Protein 9KJA (pdb70)

Nearest PDB structures (foldseek):
  1u3e-assembly1_M  TM=7.819E-01  e=2.671E-02  Okubovirus SPO1
  9j46-assembly1_D  TM=5.182E-01  e=1.107E+00  African swine fever virus
  9j46-assembly2_A  TM=5.256E-01  e=1.037E+00  African swine fever virus
  5uot-assembly1_R  TM=3.396E-01  e=7.359E+00  Homo sapiens

Secondary structure (DSSP, 8-state):
---EEEE-TTS-EEEES-HHHHHHH-GGGS-GGGG--EE--EE-HHHHHHHHHHTTS-S-BTTBEEEE-

Sequence (69 aa):
AKRWRLTDPYGKQYEFSNLHHFIRCNNNLFTRKDVVWKRTGEYCNASAGLQNVVAGKSPAWKGWEIEEI

Radius of gyration: 11.18 Å; Cα contacts (8 Å, |Δi|>4): 106; chains: 1; bounding box: 30×28×26 Å

Structure (mmCIF, N/CA/C/O backbone):
data_9KJA
#
_entry.id   9KJA
#
_cell.length_a   44.900
_cell.length_b   44.900
_cell.length_c   47.340
_cell.angle_alpha   90.00
_cell.angle_beta   90.00
_cell.angle_gamma   90.00
#
_symmetry.space_group_name_H-M   'P 21 21 21'
#
loop_
_entity.id
_entity.type
_entity.pdbx_description
1 polymer 'HNH endonuclease'
2 water water
#
loop_
_atom_site.group_PDB
_atom_site.id
_atom_site.type_symbol
_atom_site.label_atom_id
_atom_site.label_alt_id
_atom_site.label_comp_id
_atom_site.label_asym_id
_atom_site.label_entity_id
_atom_site.label_seq_id
_atom_site.pdbx_PDB_ins_code
_atom_site.Cartn_x
_atom_site.Cartn_y
_atom_site.Cartn_z
_atom_site.occupancy
_atom_site.B_iso_or_equiv
_atom_site.auth_seq_id
_atom_site.auth_comp_id
_atom_site.auth_asym_id
_atom_site.auth_atom_id
_atom_site.pdbx_PDB_model_num
ATOM 1 N N . ALA A 1 27 ? 12.579 -13.310 7.542 1.00 58.55 27 ALA A N 1
ATOM 2 C CA . ALA A 1 27 ? 13.678 -12.519 8.083 1.00 57.40 27 ALA A CA 1
ATOM 3 C C . ALA A 1 27 ? 14.191 -11.547 7.030 1.00 59.18 27 ALA A C 1
ATOM 4 O O . ALA A 1 27 ? 15.277 -11.723 6.489 1.00 57.76 27 ALA A O 1
ATOM 6 N N . LYS A 1 28 ? 13.393 -10.533 6.722 1.00 55.34 28 LYS A N 1
ATOM 7 C CA . LYS A 1 28 ? 13.722 -9.645 5.624 1.00 55.32 28 LYS A CA 1
ATOM 8 C C . LYS A 1 28 ? 14.554 -8.461 6.105 1.00 51.26 28 LYS A C 1
ATOM 9 O O . LYS A 1 28 ? 14.506 -8.075 7.274 1.00 51.05 28 LYS A O 1
ATOM 15 N N . ARG A 1 29 ? 15.337 -7.894 5.184 1.00 47.09 29 ARG A N 1
ATOM 16 C CA . ARG A 1 29 ? 16.192 -6.750 5.469 1.00 44.37 29 ARG A CA 1
ATOM 17 C C . ARG A 1 29 ? 16.040 -5.703 4.375 1.00 43.43 29 ARG A C 1
ATOM 18 O O . ARG A 1 29 ? 15.995 -6.032 3.185 1.00 42.32 29 ARG A O 1
ATOM 26 N N . TRP A 1 30 ? 15.981 -4.439 4.791 1.00 38.13 30 TRP A N 1
ATOM 27 C CA . TRP A 1 30 ? 15.738 -3.301 3.918 1.00 38.31 30 TRP A CA 1
ATOM 28 C C . TRP A 1 30 ? 16.728 -2.189 4.225 1.00 35.22 30 TRP A C 1
ATOM 29 O O . TRP A 1 30 ? 17.011 -1.901 5.397 1.00 36.12 30 TRP A O 1
ATOM 40 N N . ARG A 1 31 ? 17.227 -1.557 3.163 1.00 28.96 31 ARG A N 1
ATOM 41 C CA . ARG A 1 31 ? 18.049 -0.357 3.250 1.00 30.87 31 ARG A CA 1
ATOM 42 C C . ARG A 1 31 ? 17.255 0.814 2.683 1.00 32.76 31 ARG A C 1
ATOM 43 O O . ARG A 1 31 ? 16.835 0.781 1.520 1.00 29.03 31 ARG A O 1
ATOM 51 N N . LEU A 1 32 ? 17.051 1.835 3.509 1.00 27.03 32 LEU A N 1
ATOM 52 C CA . LEU A 1 32 ? 16.326 3.044 3.148 1.00 28.46 32 LEU A CA 1
ATOM 53 C C . LEU A 1 32 ? 17.296 4.218 3.126 1.00 30.23 32 LEU A C 1
ATOM 5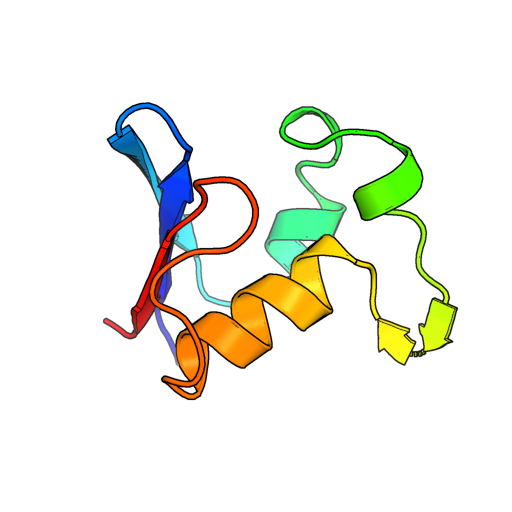4 O O . LEU A 1 32 ? 18.005 4.458 4.105 1.00 29.97 32 LEU A O 1
ATOM 59 N N . THR A 1 33 ? 17.324 4.946 2.017 1.00 24.73 33 THR A N 1
ATOM 60 C CA . THR A 1 33 ? 18.216 6.081 1.834 1.00 28.20 33 THR A CA 1
ATOM 61 C C . THR A 1 33 ? 17.391 7.359 1.759 1.00 28.55 33 THR A C 1
ATOM 62 O O . THR A 1 33 ? 16.439 7.442 0.977 1.00 27.10 33 THR A O 1
ATOM 66 N N . ASP A 1 34 ? 17.754 8.346 2.572 1.00 25.09 34 ASP A N 1
ATOM 67 C CA . ASP A 1 34 ? 17.027 9.606 2.615 1.00 25.37 34 ASP A CA 1
ATOM 68 C C . ASP A 1 34 ? 17.434 10.471 1.424 1.00 26.50 34 ASP A C 1
ATOM 69 O O . ASP A 1 34 ? 18.375 10.142 0.699 1.00 29.51 34 ASP A O 1
ATOM 74 N N . PRO A 1 35 ? 16.724 11.579 1.171 1.00 25.73 35 PRO A N 1
ATOM 75 C CA . PRO A 1 35 ? 17.028 12.386 -0.026 1.00 25.95 35 PRO A CA 1
ATOM 76 C C . PRO A 1 35 ? 18.457 12.912 -0.106 1.00 30.64 35 PRO A C 1
ATOM 77 O O . PRO A 1 35 ? 18.828 13.456 -1.154 1.00 33.03 35 PRO A O 1
ATOM 81 N N . TYR A 1 36 ? 19.266 12.772 0.943 1.00 31.60 36 TYR A N 1
ATOM 82 C CA . TYR A 1 36 ? 20.633 13.277 0.932 1.00 33.75 36 TYR A CA 1
ATOM 83 C C . TYR A 1 36 ? 21.685 12.181 1.032 1.00 37.35 36 TYR A C 1
ATOM 84 O O . TYR A 1 36 ? 22.878 12.495 1.104 1.00 34.12 36 TYR A O 1
ATOM 93 N N . GLY A 1 37 ? 21.286 10.911 1.033 1.00 31.38 37 GLY A N 1
ATOM 94 C CA . GLY A 1 37 ? 22.223 9.808 1.043 1.00 34.69 37 GLY A CA 1
ATOM 95 C C . GLY A 1 37 ? 22.370 9.093 2.370 1.00 34.23 37 GLY A C 1
ATOM 96 O O . GLY A 1 37 ? 23.062 8.068 2.424 1.00 34.21 37 GLY A O 1
ATOM 97 N N . LYS A 1 38 ? 21.749 9.593 3.434 1.00 32.61 38 LYS A N 1
ATOM 98 C CA . LYS A 1 38 ? 21.821 8.920 4.724 1.00 32.43 38 LYS A CA 1
ATOM 99 C C . LYS A 1 38 ? 21.023 7.623 4.682 1.00 35.69 38 LYS A C 1
ATOM 100 O O . LYS A 1 38 ? 19.921 7.572 4.128 1.00 32.27 38 LYS A O 1
ATOM 106 N N . GLN A 1 39 ? 21.581 6.570 5.274 1.00 32.80 39 GLN A N 1
ATOM 107 C CA . GLN A 1 39 ? 21.042 5.225 5.128 1.00 30.40 39 GLN A CA 1
ATOM 108 C C . GLN A 1 39 ? 20.630 4.644 6.475 1.00 31.72 39 GLN A C 1
ATOM 109 O O . GLN A 1 39 ? 21.297 4.857 7.492 1.00 32.27 39 GLN A O 1
ATOM 115 N N . TYR A 1 40 ? 19.521 3.910 6.457 1.00 27.86 40 TYR A N 1
ATOM 116 C CA . TYR A 1 40 ? 18.993 3.182 7.599 1.00 31.57 40 TYR A CA 1
ATOM 117 C C . TYR A 1 40 ? 18.725 1.750 7.165 1.00 32.58 40 TYR A C 1
ATOM 118 O O . TYR A 1 40 ? 18.389 1.493 6.008 1.00 30.60 40 TYR A O 1
ATOM 127 N N . GLU A 1 41 ? 18.882 0.810 8.089 1.00 33.25 41 GLU A N 1
ATOM 128 C CA . GLU A 1 41 ? 18.626 -0.591 7.789 1.00 33.28 41 GLU A CA 1
ATOM 129 C C . GLU A 1 41 ? 17.681 -1.167 8.831 1.00 35.99 41 GLU A C 1
ATOM 130 O O . GLU A 1 41 ? 17.848 -0.930 10.031 1.00 34.21 41 GLU A O 1
ATOM 136 N N . PHE A 1 42 ? 16.686 -1.918 8.367 1.00 33.21 42 PHE A N 1
ATOM 137 C CA . PHE A 1 42 ? 15.661 -2.431 9.271 1.00 32.88 42 PHE A CA 1
ATOM 138 C C . PHE A 1 42 ? 15.003 -3.652 8.646 1.00 35.47 42 PHE A C 1
ATOM 139 O O . PHE A 1 42 ? 15.266 -4.003 7.497 1.00 35.05 42 PHE A O 1
ATOM 147 N N . SER A 1 43 ? 14.132 -4.298 9.423 1.00 31.68 43 SER A N 1
ATOM 148 C CA . SER A 1 43 ? 13.436 -5.489 8.952 1.00 33.51 43 SER A CA 1
ATOM 149 C C . SER A 1 43 ? 11.970 -5.247 8.618 1.00 34.62 43 SER A C 1
ATOM 150 O O . SER A 1 43 ? 11.371 -6.069 7.916 1.00 39.02 43 SER A O 1
ATOM 153 N N . ASN A 1 44 ? 11.382 -4.150 9.093 1.00 30.34 44 ASN A N 1
ATOM 154 C CA . ASN A 1 44 ? 9.970 -3.862 8.867 1.00 29.51 44 ASN A CA 1
ATOM 155 C C . ASN A 1 44 ? 9.806 -2.371 8.618 1.00 33.30 44 ASN A C 1
ATOM 156 O O . ASN A 1 44 ? 10.175 -1.555 9.468 1.00 30.74 44 ASN A O 1
ATOM 161 N N . LEU A 1 45 ? 9.243 -2.021 7.458 1.00 29.43 45 LEU A N 1
ATOM 162 C CA . LEU A 1 45 ? 9.134 -0.616 7.076 1.00 25.95 45 LEU A CA 1
ATOM 163 C C . LEU A 1 45 ? 8.117 0.122 7.940 1.00 25.94 45 LEU A C 1
ATOM 164 O O . LEU A 1 45 ? 8.374 1.244 8.395 1.00 28.29 45 LEU A O 1
ATOM 169 N N . HIS A 1 46 ? 6.947 -0.485 8.161 1.00 27.96 46 HIS A N 1
ATOM 170 C CA . HIS A 1 46 ? 5.904 0.169 8.947 1.00 29.19 46 HIS A CA 1
ATOM 171 C C . HIS A 1 46 ? 6.399 0.500 10.350 1.00 29.45 46 HIS A C 1
ATOM 172 O O . HIS A 1 46 ? 6.173 1.604 10.860 1.00 30.28 46 HIS A O 1
ATOM 179 N N . HIS A 1 47 ? 7.086 -0.451 10.987 1.00 29.62 47 HIS A N 1
ATOM 180 C CA . HIS A 1 47 ? 7.599 -0.225 12.334 1.00 29.57 47 HIS A CA 1
ATOM 181 C C . HIS A 1 47 ? 8.650 0.878 12.347 1.00 28.88 47 HIS A C 1
ATOM 182 O O . HIS A 1 47 ? 8.657 1.732 13.245 1.00 29.63 47 HIS A O 1
ATOM 189 N N . PHE A 1 48 ? 9.549 0.876 11.358 1.00 26.26 48 PHE A N 1
ATOM 190 C CA . PHE A 1 48 ? 10.554 1.930 11.269 1.00 27.66 48 PHE A CA 1
ATOM 191 C C . PHE A 1 48 ? 9.899 3.298 11.141 1.00 28.54 48 PHE A C 1
ATOM 192 O O . PHE A 1 48 ? 10.306 4.259 11.804 1.00 29.09 48 PHE A O 1
ATOM 200 N N . ILE A 1 49 ? 8.884 3.405 10.280 1.00 28.23 49 ILE A N 1
ATOM 201 C CA . ILE A 1 49 ? 8.174 4.672 10.122 1.00 27.06 49 ILE A CA 1
ATOM 202 C C . ILE A 1 49 ? 7.532 5.087 11.438 1.00 28.86 49 ILE A C 1
ATOM 203 O O . ILE A 1 49 ? 7.612 6.253 11.844 1.00 28.07 49 ILE A O 1
ATOM 208 N N . ARG A 1 50 ? 6.892 4.140 12.129 1.00 29.07 50 ARG A N 1
ATOM 209 C CA . ARG A 1 50 ? 6.229 4.465 13.387 1.00 32.01 50 ARG A CA 1
ATOM 210 C C . ARG A 1 50 ? 7.217 4.944 14.442 1.00 32.32 50 ARG A C 1
ATOM 211 O O . ARG A 1 50 ? 6.874 5.795 15.271 1.00 36.37 50 ARG A O 1
ATOM 219 N N . CYS A 1 51 ? 8.441 4.419 14.429 1.00 27.85 51 CYS A N 1
ATOM 220 C CA . CYS A 1 51 ? 9.446 4.823 15.404 1.00 31.06 51 CYS A CA 1
ATOM 221 C C . CYS A 1 51 ? 10.262 6.034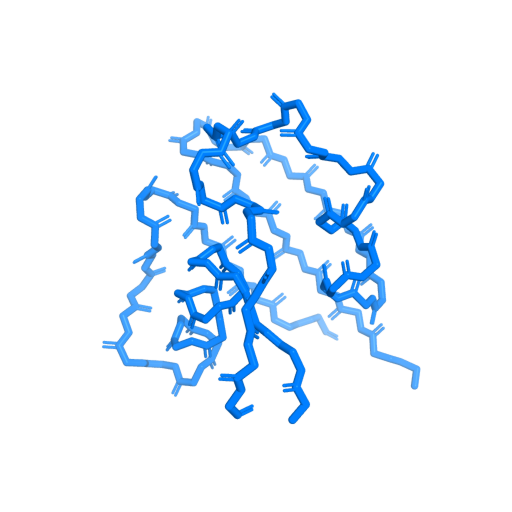 14.971 1.00 34.60 51 CYS A C 1
ATOM 222 O O . CYS A 1 51 ? 11.065 6.534 15.767 1.00 31.46 51 CYS A O 1
ATOM 225 N N . ASN A 1 52 ? 10.089 6.516 13.742 1.00 29.05 52 ASN A N 1
ATOM 226 C CA . ASN A 1 52 ? 10.921 7.590 13.202 1.00 30.33 52 ASN A CA 1
ATOM 227 C C . ASN A 1 52 ? 10.066 8.632 12.484 1.00 29.78 52 ASN A C 1
ATOM 228 O O . ASN A 1 52 ? 10.344 9.021 11.349 1.00 33.84 52 ASN A O 1
ATOM 233 N N . ASN A 1 53 ? 8.997 9.088 13.146 1.00 33.89 53 ASN A N 1
ATOM 234 C CA . ASN A 1 53 ? 8.150 10.130 12.569 1.00 31.00 53 ASN A CA 1
ATOM 235 C C . ASN A 1 53 ? 8.940 11.394 12.248 1.00 34.06 53 ASN A C 1
ATOM 236 O O . ASN A 1 53 ? 8.626 12.091 11.275 1.00 30.56 53 ASN A O 1
ATOM 241 N N . ASN A 1 54 ? 9.960 11.706 13.052 1.00 32.61 54 ASN A N 1
ATOM 242 C CA . ASN A 1 54 ? 10.698 12.956 12.899 1.00 35.39 54 ASN A CA 1
ATOM 243 C C . ASN A 1 54 ? 11.432 13.052 11.568 1.00 34.46 54 ASN A C 1
ATOM 244 O O . ASN A 1 54 ? 11.768 14.161 11.139 1.00 37.22 54 ASN A O 1
ATOM 249 N N . LEU A 1 55 ? 11.695 11.923 10.907 1.00 33.55 55 LEU A N 1
ATOM 250 C CA . LEU A 1 55 ? 12.422 11.947 9.644 1.00 31.21 55 LEU A CA 1
ATOM 251 C C . LEU A 1 55 ? 11.563 12.407 8.474 1.00 32.67 55 LEU A C 1
ATOM 252 O O . LEU A 1 55 ? 12.111 12.765 7.426 1.00 28.51 55 LEU A O 1
ATOM 257 N N . PHE A 1 56 ? 10.243 12.409 8.626 1.00 32.30 56 PHE A N 1
ATOM 258 C CA . PHE A 1 56 ? 9.322 12.762 7.558 1.00 34.27 56 PHE A CA 1
ATOM 259 C C . PHE A 1 56 ? 8.494 13.974 7.965 1.00 37.86 56 PHE A C 1
ATOM 260 O O . PHE A 1 56 ? 8.488 14.394 9.125 1.00 33.06 56 PHE A O 1
ATOM 268 N N . THR A 1 57 ? 7.789 14.540 6.989 1.00 32.85 57 THR A N 1
ATOM 269 C CA . THR A 1 57 ? 6.785 15.547 7.294 1.00 37.02 57 THR A CA 1
ATOM 270 C C . THR A 1 57 ? 5.603 14.889 7.997 1.00 38.59 57 THR A C 1
ATOM 271 O O . THR A 1 57 ? 5.324 13.703 7.803 1.00 35.98 57 THR A O 1
ATOM 275 N N . ARG A 1 58 ? 4.910 15.671 8.830 1.00 37.32 58 ARG A N 1
ATOM 276 C CA . ARG A 1 58 ? 3.860 15.101 9.671 1.00 39.05 58 ARG A CA 1
ATOM 277 C C . ARG A 1 58 ? 2.775 14.434 8.830 1.00 40.03 58 ARG A C 1
ATOM 278 O O . ARG A 1 58 ? 2.416 13.273 9.067 1.00 37.48 58 ARG A O 1
ATOM 286 N N . LYS A 1 59 ? 2.278 15.137 7.807 1.00 37.07 59 LYS A N 1
ATOM 287 C CA . LYS A 1 59 ? 1.164 14.627 7.015 1.00 39.45 59 LYS A CA 1
ATOM 288 C C . LYS A 1 59 ? 1.494 13.288 6.371 1.00 38.56 59 LYS A C 1
ATOM 289 O O . LYS A 1 59 ? 0.599 12.461 6.163 1.00 33.37 59 LYS A O 1
ATOM 295 N N . ASP A 1 60 ? 2.768 13.049 6.064 1.00 38.11 60 ASP A N 1
ATOM 296 C CA . ASP A 1 60 ? 3.164 11.826 5.382 1.00 32.56 60 ASP A CA 1
ATOM 297 C C . ASP A 1 60 ? 3.197 10.609 6.296 1.00 33.28 60 ASP A C 1
ATOM 298 O O . ASP A 1 60 ? 3.301 9.486 5.791 1.00 30.11 60 ASP A O 1
ATOM 303 N N . VAL A 1 61 ? 3.110 10.786 7.614 1.00 34.02 61 VAL A N 1
ATOM 304 C CA . VAL A 1 61 ? 3.103 9.636 8.508 1.00 32.92 61 VAL A CA 1
ATOM 305 C C . VAL A 1 61 ? 1.801 9.550 9.302 1.00 35.07 61 VAL A C 1
ATOM 306 O O . VAL A 1 61 ? 1.739 8.872 10.323 1.00 36.25 61 VAL A O 1
ATOM 310 N N . VAL A 1 62 ? 0.759 10.234 8.842 1.00 35.95 62 VAL A N 1
ATOM 311 C CA . VAL A 1 62 ? -0.581 10.052 9.389 1.00 39.33 62 VAL A CA 1
ATOM 312 C C . VAL A 1 62 ? -1.159 8.774 8.796 1.00 39.70 62 VAL A C 1
ATOM 313 O O . VAL A 1 62 ? -1.249 8.631 7.572 1.00 37.03 62 VAL A O 1
ATOM 317 N N . TRP A 1 63 ? -1.545 7.839 9.660 1.00 38.73 63 TRP A N 1
ATOM 318 C CA . TRP A 1 63 ? -1.980 6.523 9.218 1.00 35.84 63 TRP A CA 1
ATOM 319 C C . TRP A 1 63 ? -3.467 6.523 8.889 1.00 41.87 63 TRP A C 1
ATOM 320 O O . TRP A 1 63 ? -4.282 7.084 9.628 1.00 42.89 63 TRP A O 1
ATOM 331 N N . LYS A 1 64 ? -3.811 5.889 7.769 1.00 37.56 64 LYS A N 1
ATOM 332 C CA . LYS A 1 64 ? -5.179 5.818 7.280 1.00 40.85 64 LYS A CA 1
ATOM 333 C C . LYS A 1 64 ? -5.496 4.387 6.866 1.00 44.11 64 LYS A C 1
ATOM 334 O O . LYS A 1 64 ? -4.601 3.563 6.668 1.00 43.54 64 LYS A O 1
ATOM 340 N N . ARG A 1 65 ? -6.790 4.102 6.732 1.00 50.68 65 ARG A N 1
ATOM 341 C CA . ARG A 1 65 ? -7.282 2.751 6.491 1.00 54.99 65 ARG A CA 1
ATOM 342 C C . ARG A 1 65 ? -7.573 2.530 5.012 1.00 58.75 65 ARG A C 1
ATOM 343 O O . ARG A 1 65 ? -8.229 3.362 4.375 1.00 58.34 65 ARG A O 1
ATOM 351 N N . THR A 1 66 ? -7.079 1.408 4.481 1.00 60.47 66 THR A N 1
ATOM 352 C CA . THR A 1 66 ? -7.510 0.819 3.205 1.00 66.03 66 THR A CA 1
ATOM 353 C C . THR A 1 66 ? -6.652 -0.402 2.887 1.00 67.30 66 THR A C 1
ATOM 354 O O . THR A 1 66 ? -5.765 -0.769 3.658 1.00 66.39 66 THR A O 1
ATOM 358 N N . GLY A 1 72 ? -5.175 -3.162 5.458 1.00 60.36 72 GLY A N 1
ATOM 359 C CA . GLY A 1 72 ? -4.671 -2.718 6.744 1.00 60.00 72 GLY A CA 1
ATOM 360 C C . GLY A 1 72 ? -4.605 -1.208 6.871 1.00 59.96 72 GLY A C 1
ATOM 361 O O . GLY A 1 72 ? -5.552 -0.503 6.522 1.00 62.03 72 GLY A O 1
ATOM 362 N N . GLU A 1 73 ? -3.483 -0.713 7.382 1.00 54.54 73 GLU A N 1
ATOM 363 C CA . GLU A 1 73 ? -3.236 0.714 7.511 1.00 48.72 73 GLU A CA 1
ATOM 364 C C . GLU A 1 73 ? -2.128 1.134 6.557 1.00 42.77 73 GLU A C 1
ATOM 365 O O . GLU A 1 73 ? -1.282 0.325 6.164 1.00 46.15 73 GLU A O 1
ATOM 371 N N . TYR A 1 74 ? -2.141 2.410 6.182 1.00 40.44 74 TYR A N 1
ATOM 372 C CA . TYR A 1 74 ? -1.093 2.962 5.340 1.00 34.97 74 TYR A CA 1
ATOM 373 C C . TYR A 1 74 ? -0.896 4.428 5.688 1.00 37.69 74 TYR A C 1
ATOM 374 O O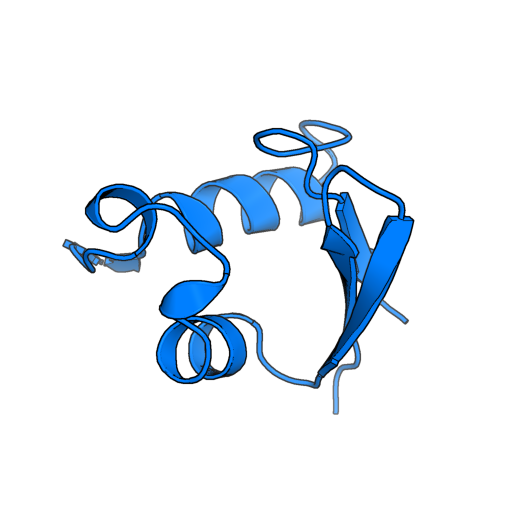 . TYR A 1 74 ? -1.791 5.091 6.216 1.00 37.19 74 TYR A O 1
ATOM 383 N N . CYS A 1 75 ? 0.298 4.924 5.386 1.00 31.93 75 CYS A N 1
ATOM 384 C CA . CYS A 1 75 ? 0.575 6.349 5.366 1.00 31.00 75 CYS A CA 1
ATOM 385 C C . CYS A 1 75 ? 1.162 6.691 4.005 1.00 27.76 75 CYS A C 1
ATOM 386 O O . CYS A 1 75 ? 1.485 5.806 3.207 1.00 28.08 75 CYS A O 1
ATOM 389 N N . ASN A 1 76 ? 1.273 7.992 3.729 1.00 28.00 76 ASN A N 1
ATOM 390 C CA . ASN A 1 76 ? 1.843 8.421 2.455 1.00 28.92 76 ASN A CA 1
ATOM 391 C C . ASN A 1 76 ? 3.246 7.859 2.267 1.00 28.73 76 ASN A C 1
ATOM 392 O O . ASN A 1 76 ? 3.602 7.400 1.173 1.00 27.04 76 ASN A O 1
ATOM 397 N N . ALA A 1 77 ? 4.044 7.854 3.337 1.00 27.96 77 ALA A N 1
ATOM 398 C CA . ALA A 1 77 ? 5.413 7.356 3.252 1.00 23.07 77 ALA A CA 1
ATOM 399 C C . ALA A 1 77 ? 5.443 5.863 2.957 1.00 25.68 77 ALA A C 1
ATOM 400 O O . ALA A 1 77 ? 6.179 5.412 2.071 1.00 29.24 77 ALA A O 1
ATOM 402 N N . SER A 1 78 ? 4.655 5.076 3.695 1.00 26.82 78 SER A N 1
ATOM 403 C CA . SER A 1 78 ? 4.658 3.632 3.485 1.00 25.72 78 SER A CA 1
ATOM 404 C C . SER A 1 78 ? 4.182 3.277 2.083 1.00 28.42 78 SER A C 1
ATOM 405 O O . SER A 1 78 ? 4.796 2.445 1.406 1.00 29.50 78 SER A O 1
ATOM 408 N N . ALA A 1 79 ? 3.102 3.912 1.621 1.00 30.30 79 ALA A N 1
ATOM 409 C CA . ALA A 1 79 ? 2.578 3.620 0.290 1.00 25.51 79 ALA A CA 1
ATOM 410 C C . ALA A 1 79 ? 3.582 3.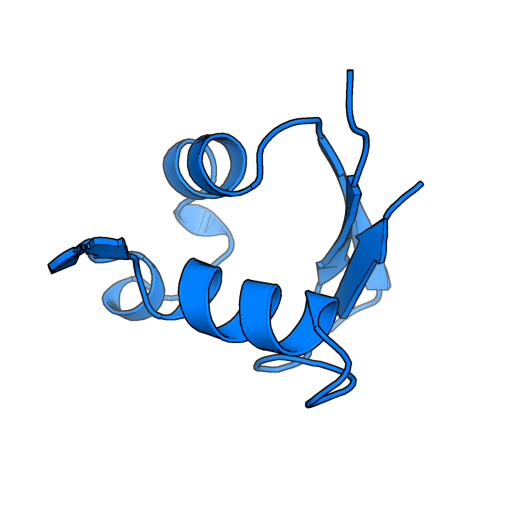996 -0.796 1.00 28.17 79 ALA A C 1
ATOM 411 O O . ALA A 1 79 ? 3.835 3.214 -1.723 1.00 29.98 79 ALA A O 1
ATOM 413 N N . GLY A 1 80 ? 4.164 5.195 -0.698 1.00 27.98 80 GLY A N 1
ATOM 414 C CA . GLY A 1 80 ? 5.138 5.611 -1.697 1.00 26.08 80 GLY A CA 1
ATOM 415 C C . GLY A 1 80 ? 6.370 4.727 -1.724 1.00 29.19 80 GLY A C 1
ATOM 416 O O . GLY A 1 80 ? 6.845 4.333 -2.795 1.00 26.59 80 GLY A O 1
ATOM 417 N N . LEU A 1 81 ? 6.903 4.394 -0.545 1.00 27.02 81 LEU A N 1
ATOM 418 C CA . LEU A 1 81 ? 8.085 3.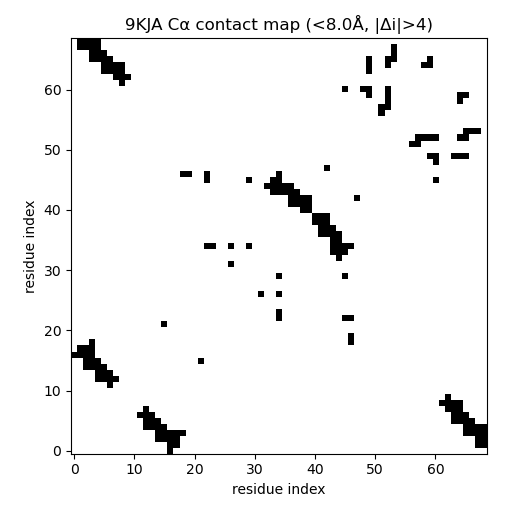548 -0.486 1.00 26.46 81 LEU A CA 1
ATOM 419 C C . LEU A 1 81 ? 7.782 2.132 -0.950 1.00 29.11 81 LEU A C 1
ATOM 420 O O . LEU A 1 81 ? 8.656 1.471 -1.519 1.00 28.55 81 LEU A O 1
ATOM 425 N N . GLN A 1 82 ? 6.553 1.655 -0.741 1.00 27.67 82 GLN A N 1
ATOM 426 C CA . GLN A 1 82 ? 6.190 0.333 -1.226 1.00 30.33 82 GLN A CA 1
ATOM 427 C C . GLN A 1 82 ? 6.043 0.327 -2.740 1.00 30.76 82 GLN A C 1
ATOM 428 O O . GLN A 1 82 ? 6.400 -0.662 -3.389 1.00 28.46 82 GLN A O 1
ATOM 434 N N . ASN A 1 83 ? 5.533 1.420 -3.321 1.00 28.30 83 ASN A N 1
ATOM 435 C CA . ASN A 1 83 ? 5.532 1.550 -4.776 1.00 28.26 83 ASN A CA 1
ATOM 436 C C . ASN A 1 83 ? 6.952 1.610 -5.323 1.00 29.42 83 ASN A C 1
ATOM 437 O O . ASN A 1 83 ? 7.224 1.129 -6.429 1.00 31.38 83 ASN A O 1
ATOM 442 N N . VAL A 1 84 ? 7.868 2.223 -4.569 1.00 28.46 84 VAL A N 1
ATOM 443 C CA . VAL A 1 84 ? 9.278 2.176 -4.950 1.00 31.15 84 VAL A CA 1
ATOM 444 C C . VAL A 1 84 ? 9.794 0.741 -4.913 1.00 29.51 84 VAL A C 1
ATOM 445 O O . VAL A 1 84 ? 10.529 0.310 -5.810 1.00 29.59 84 VAL A O 1
ATOM 449 N N . VAL A 1 85 ? 9.422 -0.022 -3.878 1.00 25.51 85 VAL A N 1
ATOM 450 C CA . VAL A 1 85 ? 9.899 -1.401 -3.773 1.00 27.04 85 VAL A CA 1
ATOM 451 C C . VAL A 1 85 ? 9.370 -2.231 -4.936 1.00 31.05 85 VAL A C 1
ATOM 452 O O . VAL A 1 85 ? 10.061 -3.120 -5.450 1.00 32.96 85 VAL A O 1
ATOM 456 N N . ALA A 1 86 ? 8.147 -1.943 -5.383 1.00 28.43 86 ALA A N 1
ATOM 457 C CA . ALA A 1 86 ? 7.571 -2.681 -6.499 1.00 28.61 86 ALA A CA 1
ATOM 458 C C . ALA A 1 86 ? 8.226 -2.342 -7.831 1.00 29.98 86 ALA A C 1
ATOM 459 O O . ALA A 1 86 ? 7.953 -3.024 -8.824 1.00 29.76 86 ALA A O 1
ATOM 461 N N . GLY A 1 87 ? 9.079 -1.323 -7.875 1.00 29.85 87 GLY A N 1
ATOM 462 C CA . GLY A 1 87 ? 9.740 -0.930 -9.100 1.00 31.89 87 GLY A CA 1
ATOM 463 C C . GLY A 1 87 ? 8.999 0.088 -9.935 1.00 30.88 87 GLY A C 1
ATOM 464 O O . GLY A 1 87 ? 9.449 0.396 -11.046 1.00 31.51 87 GLY A O 1
ATOM 465 N N . LYS A 1 88 ? 7.880 0.624 -9.441 1.00 30.07 88 LYS A N 1
ATOM 466 C CA . LYS A 1 88 ? 7.114 1.590 -10.221 1.00 33.38 88 LYS A CA 1
ATOM 467 C C . LYS A 1 88 ? 7.825 2.934 -10.314 1.00 33.43 88 LYS A C 1
ATOM 468 O O . LYS A 1 88 ? 7.670 3.647 -11.313 1.00 32.90 88 LYS A O 1
ATOM 474 N N . SER A 1 89 ? 8.604 3.295 -9.293 1.00 32.96 89 SER A N 1
ATOM 475 C CA . SER A 1 89 ? 9.305 4.566 -9.247 1.00 35.07 89 SER A CA 1
ATOM 476 C C . SER A 1 89 ? 10.627 4.362 -8.525 1.00 27.67 89 SER A C 1
ATOM 477 O O . SER A 1 89 ? 10.691 3.554 -7.587 1.00 32.17 89 SER A O 1
ATOM 480 N N . PRO A 1 90 ? 11.691 5.063 -8.929 1.00 27.53 90 PRO A N 1
ATOM 481 C CA . PRO A 1 90 ? 12.981 4.888 -8.245 1.00 30.94 90 PRO A CA 1
ATOM 482 C C . PRO A 1 90 ? 13.020 5.510 -6.864 1.00 30.47 90 PRO A C 1
ATOM 483 O O . PRO A 1 90 ? 13.838 5.088 -6.037 1.00 30.45 90 PRO A O 1
ATOM 487 N N . ALA A 1 91 ? 12.171 6.497 -6.584 1.00 29.58 91 ALA A N 1
ATOM 488 C CA . ALA A 1 91 ? 12.216 7.187 -5.306 1.00 28.69 91 ALA A CA 1
ATOM 489 C C . ALA A 1 91 ? 10.846 7.761 -4.981 1.00 29.41 91 ALA A C 1
ATOM 490 O O . ALA A 1 91 ? 10.020 7.997 -5.866 1.00 27.65 91 ALA A O 1
ATOM 492 N N . TRP A 1 92 ? 10.616 7.978 -3.688 1.00 26.83 92 TRP A N 1
ATOM 493 C CA . TRP A 1 92 ? 9.441 8.686 -3.190 1.00 27.80 92 TRP A CA 1
ATOM 494 C C . TRP A 1 92 ? 9.936 9.899 -2.417 1.00 31.19 92 TRP A C 1
ATOM 495 O O . TRP A 1 92 ? 10.531 9.752 -1.344 1.00 26.01 92 TRP A O 1
ATOM 506 N N . LYS A 1 93 ? 9.701 11.092 -2.966 1.00 30.05 93 LYS A N 1
ATOM 507 C CA . LYS A 1 93 ? 10.131 12.343 -2.340 1.00 31.27 93 LYS A CA 1
ATOM 508 C C . LYS A 1 93 ? 11.629 12.327 -2.045 1.00 29.60 93 LYS A C 1
ATOM 509 O O . LYS A 1 93 ? 12.088 12.828 -1.016 1.00 28.63 93 LYS A O 1
ATOM 515 N N . GLY A 1 94 ? 12.401 11.736 -2.956 1.00 28.69 94 GLY A N 1
ATOM 516 C CA . GLY A 1 94 ? 13.826 11.591 -2.766 1.00 29.92 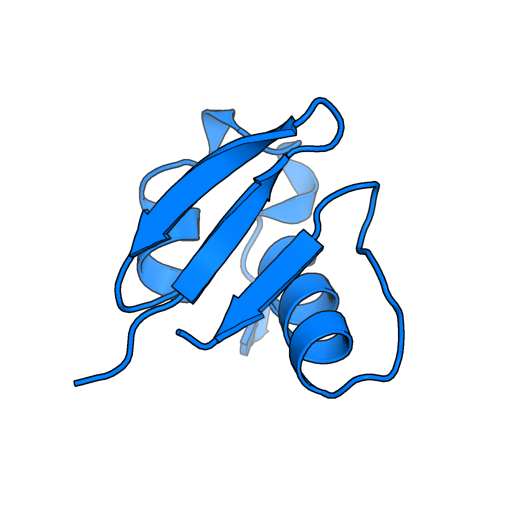94 GLY A CA 1
ATOM 517 C C . GLY A 1 94 ? 14.249 10.382 -1.962 1.00 29.33 94 GLY A C 1
ATOM 518 O O . GLY A 1 94 ? 15.433 10.019 -2.000 1.00 29.29 94 GLY A O 1
ATOM 519 N N . TRP A 1 95 ? 13.333 9.746 -1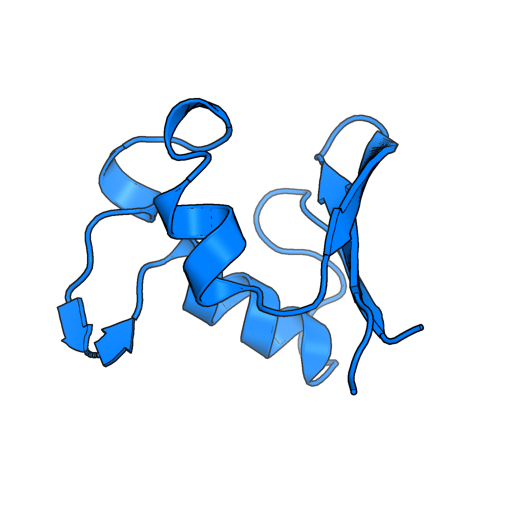.235 1.00 25.71 95 TRP A N 1
ATOM 520 C CA . TRP A 1 95 ? 13.662 8.542 -0.487 1.00 25.99 95 TRP A CA 1
ATOM 521 C C . TRP A 1 95 ? 13.758 7.348 -1.424 1.00 28.35 95 TRP A C 1
ATOM 522 O O . TRP A 1 95 ? 12.891 7.135 -2.274 1.00 26.82 95 TRP A O 1
ATOM 533 N N . GLU A 1 96 ? 14.814 6.562 -1.256 1.00 25.86 96 GLU A N 1
ATOM 534 C CA . GLU A 1 96 ? 14.998 5.327 -1.998 1.00 29.54 96 GLU A CA 1
ATOM 535 C C . GLU A 1 96 ? 14.975 4.164 -1.018 1.00 30.40 96 GLU A C 1
ATOM 536 O O . GLU A 1 96 ? 15.277 4.328 0.163 1.00 24.45 96 GLU A O 1
ATOM 542 N N . ILE A 1 97 ? 14.589 2.989 -1.498 1.00 27.67 97 ILE A N 1
ATOM 543 C CA . ILE A 1 97 ? 14.528 1.821 -0.629 1.00 28.81 97 ILE A CA 1
ATOM 544 C C . ILE A 1 97 ? 14.823 0.586 -1.462 1.00 31.31 97 ILE A C 1
ATOM 545 O O . ILE A 1 97 ? 14.365 0.464 -2.602 1.00 27.77 97 ILE A O 1
ATOM 550 N N . GLU A 1 98 ? 15.606 -0.327 -0.895 1.00 29.47 98 GLU A N 1
ATOM 551 C CA . GLU A 1 98 ? 15.889 -1.566 -1.595 1.00 32.41 98 GLU A CA 1
ATOM 552 C C . GLU A 1 98 ? 15.984 -2.716 -0.606 1.00 37.18 98 GLU A C 1
ATOM 553 O O . GLU A 1 98 ? 16.338 -2.541 0.565 1.00 34.52 98 GLU A O 1
ATOM 559 N N . GLU A 1 99 ? 15.649 -3.894 -1.106 1.00 34.45 99 GLU A N 1
ATOM 560 C CA . GLU A 1 99 ? 15.678 -5.114 -0.325 1.00 36.39 99 GLU A CA 1
ATOM 561 C C . GLU A 1 99 ? 17.083 -5.708 -0.297 1.00 43.52 99 GLU A C 1
ATOM 562 O O . GLU A 1 99 ? 17.738 -5.830 -1.335 1.00 41.44 99 GLU A O 1
ATOM 568 N N . ILE A 1 100 ? 17.549 -6.074 0.896 1.00 43.43 100 ILE A N 1
ATOM 569 C CA . ILE A 1 100 ? 18.872 -6.682 1.027 1.00 46.90 100 ILE A CA 1
ATOM 570 C C . ILE A 1 100 ? 18.764 -8.197 0.895 1.00 51.31 100 ILE A C 1
ATOM 571 O O . ILE A 1 100 ? 18.145 -8.861 1.727 1.00 51.18 100 ILE A O 1
#

B-factor: mean 36.88, std 9.45, range [22.29, 70.33]

Foldseek 3Di:
DWKKWKAALVGDIDMDRDDLVVCVVPVVSDDVQQSDWDDVVIHGNVRVQQVCCAVVVDQDDVSMGMYID

Solvent-accessible surface area: 4653 Å² total; per-residue (Å²): 154,75,106,38,73,0,22,23,64,206,46,131,105,45,79,19,73,81,13,73,115,21,0,116,78,35,74,126,53,20,76,182,134,9,11,79,49,78,170,137,75,66,76,0,5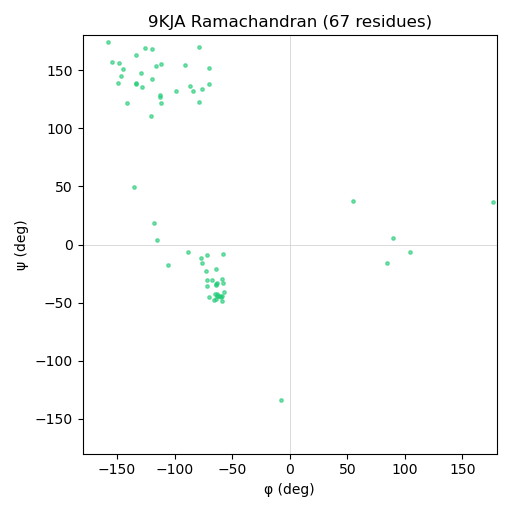4,0,3,39,10,0,98,70,14,50,67,65,158,43,119,34,38,129,36,17,89,14,104,99,96